Protein AF-A0A6I1GGF7-F1 (afdb_monomer_lite)

Secondary structure (DSSP, 8-state):
-----BTTB--SEEETTEEEEE-SS--HHHHHHHHHHHHHHHHTTS-SEEEEEEE-HHHHHHHHHHHHHHHHHH-GGGTTS--S-----SSS--HHHHHHHHHTTTTTT--EEEEEESGGG---PPP----TTGGGG-----

Sequence (142 aa):
MDRSYQPGYYVDNCKGRVLVDVEWNPKDGNADRDLAAYRAWYEAGAIDGAVMITKEIDSCRSLLKTLQDDFYTEHPELQGKKRFANYGTTTTVSLTTARKRFQRGGAGPCPVLIVAIGKKTWDKSKCTGATLKDKKGGSEED

pLDDT: mean 83.56, std 15.16, range [33.41, 98.12]

InterPro domains:
  IPR015278 Type-2 restriction enzyme BglII-like [PF09195] (6-117)

Foldseek 3Di:
DPAPDDVPDDFPDDDDQEGEHEFEFDAPVVLLVVLQVLQVCVVVVSHQAYEYEYAPLVQAVVVQVVLVVVVCVVVVVCPPPPLDDDSPDPRGDAPVNSVVCVVVCSNPPHDYHYHHDGNVNDPPDRDPSDDPVNVVPPPDDD

Structure (mmCIF, N/CA/C/O backbone):
data_AF-A0A6I1GGF7-F1
#
_entry.id   AF-A0A6I1GGF7-F1
#
loop_
_atom_site.group_PDB
_atom_site.id
_atom_site.type_symbol
_atom_site.label_atom_id
_atom_site.label_alt_id
_atom_site.label_comp_id
_atom_site.label_asym_id
_atom_site.label_entity_id
_atom_site.label_seq_id
_atom_site.pdbx_PDB_ins_code
_atom_site.Cartn_x
_atom_site.Cartn_y
_atom_site.Cartn_z
_atom_site.occupancy
_atom_site.B_iso_or_equiv
_atom_site.auth_seq_id
_atom_site.auth_comp_id
_atom_site.auth_asym_id
_atom_site.auth_atom_id
_atom_site.pdbx_PDB_model_num
ATOM 1 N N . MET A 1 1 ? 12.621 -19.367 -11.906 1.00 44.94 1 MET A N 1
ATOM 2 C CA . MET A 1 1 ? 13.257 -18.069 -11.619 1.00 44.94 1 MET A CA 1
ATOM 3 C C . MET A 1 1 ? 13.855 -18.187 -10.244 1.00 44.94 1 MET A C 1
ATOM 5 O O . MET A 1 1 ? 13.108 -18.268 -9.277 1.00 44.94 1 MET A O 1
ATOM 9 N N . ASP A 1 2 ? 15.172 -18.343 -10.192 1.00 47.88 2 ASP A N 1
ATOM 10 C CA . ASP A 1 2 ? 15.896 -18.263 -8.930 1.00 47.88 2 ASP A CA 1
ATOM 11 C C . ASP A 1 2 ? 15.766 -16.825 -8.410 1.00 47.88 2 ASP A C 1
ATOM 13 O O . ASP A 1 2 ? 15.699 -15.891 -9.214 1.00 47.88 2 ASP A O 1
ATOM 17 N N . ARG A 1 3 ? 15.577 -16.653 -7.102 1.00 49.31 3 ARG A N 1
ATOM 18 C CA . ARG A 1 3 ? 15.155 -15.376 -6.501 1.00 49.31 3 ARG A CA 1
ATOM 19 C C . ARG A 1 3 ? 16.128 -14.273 -6.927 1.00 49.31 3 ARG A C 1
ATOM 21 O O . ARG A 1 3 ? 17.315 -14.365 -6.635 1.00 49.31 3 ARG A O 1
ATOM 28 N N . SER A 1 4 ? 15.637 -13.244 -7.618 1.00 53.84 4 SER A N 1
ATOM 29 C CA . SER A 1 4 ? 16.429 -12.076 -8.010 1.00 53.84 4 SER A CA 1
ATOM 30 C C . SER A 1 4 ? 16.946 -11.386 -6.748 1.00 53.84 4 SER A C 1
ATOM 32 O O . SER A 1 4 ? 16.211 -10.697 -6.046 1.00 53.84 4 SER A O 1
ATOM 34 N N . TYR A 1 5 ? 18.202 -11.663 -6.410 1.00 48.66 5 TYR A N 1
ATOM 35 C CA . TYR A 1 5 ? 18.837 -11.232 -5.176 1.00 48.66 5 TYR A CA 1
ATOM 36 C C . TYR A 1 5 ? 19.535 -9.891 -5.400 1.00 48.66 5 TYR A C 1
ATOM 38 O O . TYR A 1 5 ? 20.525 -9.814 -6.128 1.00 48.66 5 TYR A O 1
ATOM 46 N N . GLN A 1 6 ? 19.041 -8.839 -4.745 1.00 57.34 6 GLN A N 1
ATOM 47 C CA . GLN A 1 6 ? 19.868 -7.685 -4.407 1.00 57.34 6 GLN A CA 1
ATOM 48 C C . GLN A 1 6 ? 20.232 -7.762 -2.922 1.00 57.34 6 GLN A C 1
ATOM 50 O O . GLN A 1 6 ? 19.334 -7.928 -2.091 1.00 57.34 6 GLN A O 1
ATOM 55 N N . PRO A 1 7 ? 21.521 -7.640 -2.554 1.00 58.84 7 PRO A N 1
ATOM 56 C CA . PRO A 1 7 ? 21.925 -7.618 -1.154 1.00 58.84 7 PRO A CA 1
ATOM 57 C C . PRO A 1 7 ? 21.135 -6.552 -0.376 1.00 58.84 7 PRO A C 1
ATOM 59 O O . PRO A 1 7 ? 21.225 -5.365 -0.678 1.00 58.84 7 PRO A O 1
ATOM 62 N N . GLY A 1 8 ? 20.340 -6.975 0.613 1.00 65.25 8 GLY A N 1
ATOM 63 C CA . GLY A 1 8 ? 19.548 -6.076 1.465 1.00 65.25 8 GLY A CA 1
ATOM 64 C C . GLY A 1 8 ? 18.098 -5.817 1.027 1.00 65.25 8 GLY A C 1
ATOM 65 O O . GLY A 1 8 ? 17.386 -5.081 1.719 1.00 65.25 8 GLY A O 1
ATOM 66 N N . TYR A 1 9 ? 17.619 -6.433 -0.059 1.00 71.25 9 TYR A N 1
ATOM 67 C CA . TYR A 1 9 ? 16.212 -6.370 -0.465 1.00 71.25 9 TYR A CA 1
ATOM 68 C C . TYR A 1 9 ? 15.656 -7.757 -0.812 1.00 71.25 9 TYR A C 1
ATOM 70 O O . TYR A 1 9 ? 16.165 -8.449 -1.691 1.00 71.25 9 TYR A O 1
ATOM 78 N N . TYR A 1 10 ? 14.603 -8.150 -0.092 1.00 79.31 10 TYR A N 1
ATOM 79 C CA . TYR A 1 10 ? 13.802 -9.336 -0.371 1.00 79.31 10 TYR A CA 1
ATOM 80 C C . TYR A 1 10 ? 12.425 -8.874 -0.817 1.00 79.31 10 TYR A C 1
ATOM 82 O O . TYR A 1 10 ? 11.829 -8.026 -0.160 1.00 79.31 10 TYR A O 1
ATOM 90 N N . VAL A 1 11 ? 11.956 -9.454 -1.915 1.00 82.06 11 VAL A N 1
ATOM 91 C CA . VAL A 1 11 ? 10.590 -9.277 -2.403 1.00 82.06 11 VAL A CA 1
ATOM 92 C C . VAL A 1 11 ? 9.646 -10.052 -1.499 1.00 82.06 11 VAL A C 1
ATOM 94 O O . VAL A 1 11 ? 9.937 -11.213 -1.190 1.00 82.06 11 VAL A O 1
ATOM 97 N N . ASP A 1 12 ? 8.501 -9.466 -1.159 1.00 84.94 12 ASP A N 1
ATOM 98 C CA . ASP A 1 12 ? 7.479 -10.193 -0.411 1.00 84.94 12 ASP A CA 1
ATOM 99 C C . ASP A 1 12 ? 6.855 -11.296 -1.276 1.00 84.94 12 ASP A C 1
ATOM 101 O O . ASP A 1 12 ? 6.812 -12.464 -0.888 1.00 84.94 12 ASP A O 1
ATOM 105 N N . ASN A 1 13 ? 6.369 -10.935 -2.470 1.00 91.00 13 ASN A N 1
ATOM 106 C CA . ASN A 1 13 ? 5.717 -11.854 -3.398 1.00 91.00 13 ASN A CA 1
ATOM 107 C C . ASN A 1 13 ? 6.066 -11.548 -4.862 1.00 91.00 13 ASN A C 1
ATOM 109 O O . ASN A 1 13 ? 6.275 -10.406 -5.260 1.00 91.00 13 ASN A O 1
ATOM 113 N N . CYS A 1 14 ? 6.060 -12.578 -5.706 1.00 92.12 14 CYS A N 1
ATOM 114 C CA . CYS A 1 14 ? 6.274 -12.434 -7.144 1.00 92.12 14 CYS A CA 1
ATOM 115 C C . CYS A 1 14 ? 5.375 -13.402 -7.918 1.00 92.12 14 CYS A C 1
ATOM 117 O O . CYS A 1 14 ? 5.213 -14.565 -7.535 1.00 92.12 14 CYS A O 1
ATOM 119 N N . LYS A 1 15 ? 4.802 -12.933 -9.031 1.00 93.38 15 LYS A N 1
ATOM 120 C CA . LYS A 1 15 ? 4.074 -13.770 -9.990 1.00 93.38 15 LYS A CA 1
ATOM 121 C C . LYS A 1 15 ? 4.557 -13.460 -11.402 1.00 93.38 15 LYS A C 1
ATOM 123 O O . LYS A 1 15 ? 4.300 -12.387 -11.941 1.00 93.38 15 LYS A O 1
ATOM 128 N N . GLY A 1 16 ? 5.233 -14.426 -12.022 1.00 94.69 16 GLY A N 1
ATOM 129 C CA . GLY A 1 16 ? 5.859 -14.210 -13.325 1.00 94.69 16 GLY A CA 1
ATOM 130 C C . GLY A 1 16 ? 6.942 -13.137 -13.222 1.00 94.69 16 GLY A C 1
ATOM 131 O O . GLY A 1 16 ? 7.879 -13.295 -12.450 1.00 94.69 16 GLY A O 1
ATOM 132 N N . ARG A 1 17 ? 6.790 -12.054 -13.986 1.00 95.88 17 ARG A N 1
ATOM 133 C CA . ARG A 1 17 ? 7.700 -10.898 -14.013 1.00 95.88 17 ARG A CA 1
ATOM 134 C C . ARG A 1 17 ? 7.125 -9.682 -13.270 1.00 95.88 17 ARG A C 1
ATOM 136 O O . ARG A 1 17 ? 7.532 -8.560 -13.538 1.00 95.88 17 ARG A O 1
ATOM 143 N N . VAL A 1 18 ? 6.166 -9.883 -12.363 1.00 96.69 18 VAL A N 1
ATOM 144 C CA . VAL A 1 18 ? 5.550 -8.806 -11.569 1.00 96.69 18 VAL A CA 1
ATOM 145 C C . VAL A 1 18 ? 5.799 -9.038 -10.083 1.00 96.69 18 VAL A C 1
ATOM 147 O O . VAL A 1 18 ? 5.498 -10.117 -9.561 1.00 96.69 18 VAL A O 1
ATOM 150 N N . LEU A 1 19 ? 6.323 -8.014 -9.409 1.00 95.44 19 LEU A N 1
ATOM 151 C CA . LEU A 1 19 ? 6.515 -8.012 -7.956 1.00 95.44 19 LEU A CA 1
ATOM 152 C C . LEU A 1 19 ? 5.266 -7.509 -7.237 1.00 95.44 19 LEU A C 1
ATOM 154 O O . LEU A 1 19 ? 4.540 -6.668 -7.768 1.00 95.44 19 LEU A O 1
ATOM 158 N N . VAL A 1 20 ? 5.037 -7.990 -6.019 1.00 94.69 20 VAL A N 1
ATOM 159 C CA . VAL A 1 20 ? 3.958 -7.530 -5.142 1.00 94.69 20 VAL A CA 1
ATOM 160 C C . VAL A 1 20 ? 4.486 -7.407 -3.714 1.00 94.69 20 VAL A C 1
ATOM 162 O O . VAL A 1 20 ? 4.716 -8.429 -3.063 1.00 94.69 20 VAL A O 1
ATOM 165 N N . ASP A 1 21 ? 4.599 -6.172 -3.221 1.00 91.69 21 ASP A N 1
ATOM 166 C CA . ASP A 1 21 ? 4.983 -5.886 -1.832 1.00 91.69 21 ASP A CA 1
ATOM 167 C C . ASP A 1 21 ? 3.805 -5.367 -1.006 1.00 91.69 21 ASP A C 1
ATOM 169 O O . ASP A 1 21 ? 2.950 -4.607 -1.487 1.00 91.69 21 ASP A O 1
ATOM 173 N N . VAL A 1 22 ? 3.755 -5.801 0.256 1.00 91.19 22 VAL A N 1
ATOM 174 C CA . VAL A 1 22 ? 2.687 -5.477 1.204 1.00 91.19 22 VAL A CA 1
ATOM 175 C C . VAL A 1 22 ? 3.204 -4.509 2.261 1.00 91.19 22 VAL A C 1
ATOM 177 O O . VAL A 1 22 ? 3.664 -4.860 3.345 1.00 91.19 22 VAL A O 1
ATOM 180 N N . GLU A 1 23 ? 2.992 -3.236 1.974 1.00 88.00 23 GLU A N 1
ATOM 181 C CA . GLU A 1 23 ? 3.481 -2.106 2.739 1.00 88.00 23 GLU A CA 1
ATOM 182 C C . GLU A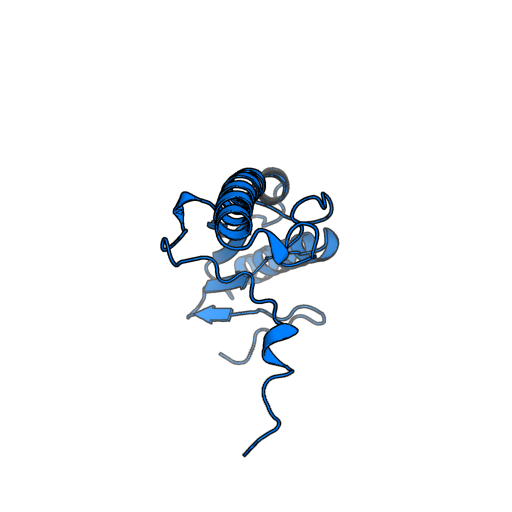 1 23 ? 2.444 -1.582 3.741 1.00 88.00 23 GLU A C 1
ATOM 184 O O . GLU A 1 23 ? 1.798 -0.540 3.556 1.00 88.00 23 GLU A O 1
ATOM 189 N N . TRP A 1 24 ? 2.281 -2.315 4.849 1.00 86.25 24 TRP A N 1
ATOM 190 C CA . TRP A 1 24 ? 1.264 -2.003 5.863 1.00 86.25 24 TRP A CA 1
ATOM 191 C C . TRP A 1 24 ? 1.677 -0.910 6.860 1.00 86.25 24 TRP A C 1
ATOM 193 O O . TRP A 1 24 ? 0.858 -0.075 7.250 1.00 86.25 24 TRP A O 1
ATOM 203 N N . ASN A 1 25 ? 2.941 -0.892 7.293 1.00 82.38 25 ASN A N 1
ATOM 204 C CA . ASN A 1 25 ? 3.517 0.134 8.176 1.00 82.38 25 ASN A CA 1
ATOM 205 C C . ASN A 1 25 ? 5.013 0.385 7.882 1.00 82.38 25 ASN A C 1
ATOM 207 O O . ASN A 1 25 ? 5.806 0.418 8.831 1.00 82.38 25 ASN A O 1
ATOM 211 N N . PRO A 1 26 ? 5.445 0.538 6.617 1.00 76.75 26 PRO A N 1
ATOM 212 C CA . PRO A 1 26 ? 6.854 0.805 6.350 1.00 76.75 26 PRO A CA 1
ATOM 213 C C . PRO A 1 26 ? 7.312 2.107 6.983 1.00 76.75 26 PRO A C 1
ATOM 215 O O . PRO A 1 26 ? 6.579 3.102 7.016 1.00 76.75 26 PRO A O 1
ATOM 218 N N . LYS A 1 27 ? 8.571 2.095 7.413 1.00 77.62 27 LYS A N 1
ATOM 219 C CA . LYS A 1 27 ? 9.336 3.312 7.675 1.00 77.62 27 LYS A CA 1
ATOM 220 C C . LYS A 1 27 ? 9.743 3.936 6.339 1.00 77.62 27 LYS A C 1
ATOM 222 O O . LYS A 1 27 ? 9.85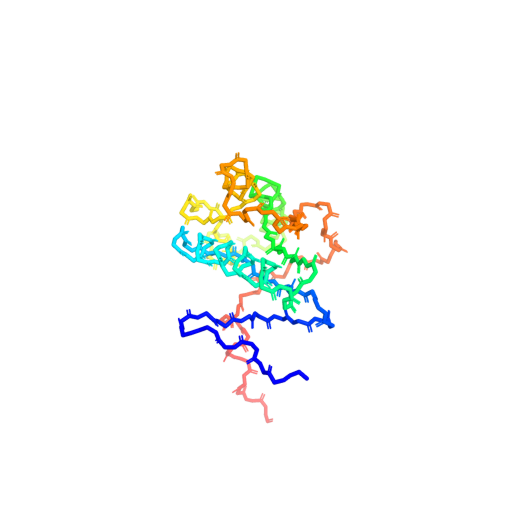3 3.231 5.340 1.00 77.62 27 LYS A O 1
ATOM 227 N N . ASP A 1 28 ? 10.020 5.237 6.332 1.00 74.62 28 ASP A N 1
ATOM 228 C CA . ASP A 1 28 ? 10.342 5.974 5.101 1.00 74.62 28 ASP A CA 1
ATOM 229 C C . ASP A 1 28 ? 11.473 5.332 4.276 1.00 74.62 28 ASP A C 1
ATOM 231 O O . ASP A 1 28 ? 11.313 5.151 3.072 1.00 74.62 28 ASP A O 1
ATOM 235 N N . GLY A 1 29 ? 12.559 4.900 4.929 1.00 81.19 29 GLY A N 1
ATOM 236 C CA . GLY A 1 29 ? 13.685 4.252 4.249 1.00 81.19 29 GLY A CA 1
ATOM 237 C C . GLY A 1 29 ? 13.362 2.888 3.627 1.00 81.19 29 GLY A C 1
ATOM 238 O O . GLY A 1 29 ? 14.034 2.492 2.681 1.00 81.19 29 GLY A O 1
ATOM 239 N N . ASN A 1 30 ? 12.334 2.183 4.116 1.00 83.81 30 ASN A N 1
ATOM 240 C CA . ASN A 1 30 ? 11.886 0.929 3.510 1.00 83.81 30 ASN A CA 1
ATOM 241 C C . ASN A 1 30 ? 11.256 1.218 2.147 1.00 83.81 30 ASN A C 1
ATOM 243 O O . ASN A 1 30 ? 11.767 0.746 1.142 1.00 83.81 30 ASN A O 1
ATOM 247 N N . ALA A 1 31 ? 10.260 2.106 2.106 1.00 85.62 31 ALA A N 1
ATOM 248 C CA . ALA A 1 31 ? 9.547 2.405 0.869 1.00 85.62 31 ALA A CA 1
ATOM 249 C C . ALA A 1 31 ? 10.458 2.993 -0.218 1.00 85.62 31 ALA A C 1
ATOM 251 O O . ALA A 1 31 ? 10.309 2.666 -1.390 1.00 85.62 31 ALA A O 1
ATOM 252 N N . ASP A 1 32 ? 11.417 3.849 0.147 1.00 89.25 32 ASP A N 1
ATOM 253 C CA . ASP A 1 32 ? 12.364 4.403 -0.829 1.00 89.25 32 ASP A CA 1
ATOM 254 C C . ASP A 1 32 ? 13.302 3.321 -1.402 1.00 89.25 32 ASP A C 1
ATOM 256 O O . ASP A 1 32 ? 13.611 3.340 -2.595 1.00 89.25 32 ASP A O 1
ATOM 260 N N . ARG A 1 33 ? 13.699 2.337 -0.582 1.00 89.62 33 ARG A N 1
ATOM 261 C CA . ARG A 1 33 ? 14.468 1.162 -1.018 1.00 89.62 33 ARG A CA 1
ATOM 262 C C . ARG A 1 33 ? 13.653 0.279 -1.966 1.00 89.62 33 ARG A C 1
ATOM 264 O O . ARG A 1 33 ? 14.201 -0.166 -2.971 1.00 89.62 33 ARG A O 1
ATOM 271 N N . ASP A 1 34 ? 12.374 0.056 -1.683 1.00 90.06 34 ASP A N 1
ATOM 272 C CA . ASP A 1 34 ? 11.519 -0.807 -2.509 1.00 90.06 34 ASP A CA 1
ATOM 273 C C . ASP A 1 34 ? 11.320 -0.187 -3.901 1.00 90.06 34 ASP A C 1
ATOM 275 O O . ASP A 1 34 ? 11.509 -0.843 -4.923 1.00 90.06 34 ASP A O 1
ATOM 279 N N . LEU A 1 35 ? 11.073 1.128 -3.960 1.00 92.38 35 LEU A N 1
ATOM 280 C CA . LEU A 1 35 ? 10.976 1.861 -5.226 1.00 92.38 35 LEU A CA 1
ATOM 281 C C . LEU A 1 35 ? 12.284 1.830 -6.028 1.00 92.38 35 LEU A C 1
ATOM 283 O O . LEU A 1 35 ? 12.251 1.662 -7.250 1.00 92.38 35 LEU A O 1
ATOM 287 N N . ALA A 1 36 ? 13.431 1.957 -5.354 1.00 92.69 36 ALA A N 1
ATOM 288 C CA . ALA A 1 36 ? 14.735 1.845 -5.998 1.00 92.69 36 ALA A CA 1
ATOM 289 C C . ALA A 1 36 ? 14.976 0.436 -6.569 1.00 92.69 36 ALA A C 1
ATOM 291 O O . ALA A 1 36 ? 15.510 0.311 -7.674 1.00 92.69 36 ALA A O 1
ATOM 292 N N . ALA A 1 37 ? 14.535 -0.615 -5.869 1.00 92.62 37 ALA A N 1
ATOM 293 C CA . ALA A 1 37 ? 14.609 -1.989 -6.357 1.00 92.62 37 ALA A CA 1
ATOM 294 C C . ALA A 1 37 ? 13.711 -2.202 -7.589 1.00 92.62 37 ALA A C 1
ATOM 296 O O . ALA A 1 37 ? 14.179 -2.728 -8.602 1.00 92.62 37 ALA A O 1
ATOM 297 N N . TYR A 1 38 ? 12.461 -1.718 -7.556 1.00 94.44 38 TYR A N 1
ATOM 298 C CA . TYR A 1 38 ? 11.547 -1.784 -8.706 1.00 94.44 38 TYR A CA 1
ATOM 299 C C . TYR A 1 38 ? 12.145 -1.121 -9.939 1.00 94.44 38 TYR A C 1
ATOM 301 O O . TYR A 1 38 ? 12.092 -1.678 -11.035 1.00 94.44 38 TYR A O 1
ATOM 309 N N . ARG A 1 39 ? 12.734 0.064 -9.748 1.00 95.50 39 ARG A N 1
ATOM 310 C CA . ARG A 1 39 ? 13.416 0.799 -10.807 1.00 95.50 39 ARG A CA 1
ATOM 311 C C . ARG A 1 39 ? 14.544 -0.030 -11.409 1.00 95.50 39 ARG A C 1
ATOM 313 O O . ARG A 1 39 ? 14.542 -0.271 -12.613 1.00 95.50 39 ARG A O 1
ATOM 320 N N . ALA A 1 40 ? 15.488 -0.462 -10.574 1.00 94.06 40 ALA A N 1
ATOM 321 C CA . ALA A 1 40 ? 16.693 -1.146 -11.025 1.00 94.06 40 ALA A CA 1
ATOM 322 C C . ALA A 1 40 ? 16.366 -2.442 -11.777 1.00 94.06 40 ALA A C 1
ATOM 324 O O . ALA A 1 40 ? 16.971 -2.741 -12.804 1.00 94.06 40 ALA A O 1
ATOM 325 N N . TRP A 1 41 ? 15.392 -3.214 -11.293 1.00 93.62 41 TRP A N 1
ATOM 326 C CA . TRP A 1 41 ? 15.042 -4.492 -11.910 1.00 93.62 41 TRP A CA 1
ATOM 327 C C . TRP A 1 41 ? 14.212 -4.342 -13.176 1.00 93.62 41 TRP A C 1
ATOM 329 O O . TRP A 1 41 ? 14.350 -5.165 -14.081 1.00 93.62 41 TRP A O 1
ATOM 339 N N . TYR A 1 42 ? 13.385 -3.302 -13.269 1.00 96.75 42 TYR A N 1
ATOM 340 C CA . TYR A 1 42 ? 12.689 -2.988 -14.510 1.00 96.75 42 TYR A CA 1
ATOM 341 C C . TYR A 1 42 ? 13.668 -2.506 -15.584 1.00 96.75 42 TYR A C 1
ATOM 343 O O . TYR A 1 42 ? 13.648 -3.013 -16.701 1.00 96.75 42 TYR A O 1
ATOM 351 N N . GLU A 1 43 ? 14.586 -1.596 -15.237 1.00 96.38 43 GLU A N 1
ATOM 352 C CA . GLU A 1 43 ? 15.638 -1.125 -16.152 1.00 96.38 43 GLU A CA 1
ATOM 353 C C . GLU A 1 43 ? 16.553 -2.276 -16.616 1.00 96.38 43 GLU A C 1
ATOM 355 O O . GLU A 1 43 ? 16.979 -2.299 -17.768 1.00 96.38 43 GLU A O 1
ATOM 360 N N . ALA A 1 44 ? 16.797 -3.275 -15.760 1.00 94.88 44 ALA A N 1
ATOM 361 C CA . ALA A 1 44 ? 17.527 -4.494 -16.114 1.00 94.88 44 ALA A CA 1
ATOM 362 C C . ALA A 1 44 ? 16.700 -5.520 -16.922 1.00 94.88 44 ALA A C 1
ATOM 364 O O . ALA A 1 44 ? 17.226 -6.563 -17.309 1.00 94.88 44 ALA A O 1
ATOM 365 N N . GLY A 1 45 ? 15.405 -5.276 -17.148 1.00 95.50 45 GLY A N 1
ATOM 366 C CA . GLY A 1 45 ? 14.508 -6.195 -17.851 1.00 95.50 45 GLY A CA 1
ATOM 367 C C . GLY A 1 45 ? 14.167 -7.473 -17.074 1.00 95.50 45 GLY A C 1
ATOM 368 O O . GLY A 1 45 ? 13.717 -8.451 -17.679 1.00 95.50 45 GLY A O 1
ATOM 369 N N . ALA A 1 46 ? 14.378 -7.488 -15.754 1.00 94.06 46 ALA A N 1
ATOM 370 C CA . ALA A 1 46 ? 14.083 -8.626 -14.882 1.00 94.06 46 ALA A CA 1
ATOM 371 C C . ALA A 1 46 ? 12.598 -8.700 -14.483 1.00 94.06 46 ALA A C 1
ATOM 373 O O . ALA A 1 46 ? 12.075 -9.794 -14.262 1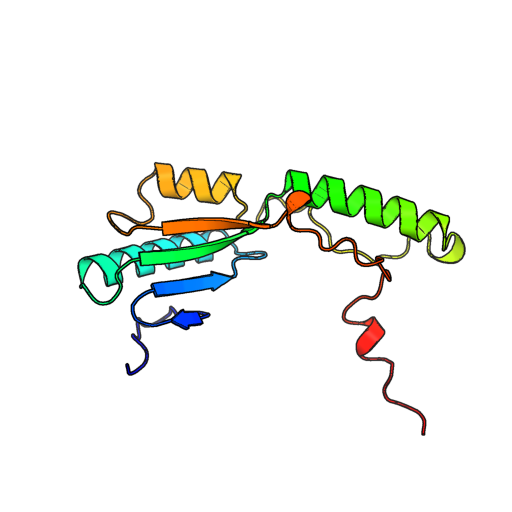.00 94.06 46 ALA A O 1
ATOM 374 N N . ILE A 1 47 ? 11.922 -7.550 -14.422 1.00 96.25 47 ILE A N 1
ATOM 375 C CA . ILE A 1 47 ? 10.488 -7.424 -14.140 1.00 96.25 47 ILE A CA 1
ATOM 376 C C . ILE A 1 47 ? 9.821 -6.539 -15.194 1.00 96.25 47 ILE A C 1
ATOM 378 O O . ILE A 1 47 ? 10.478 -5.701 -15.805 1.00 96.25 47 ILE A O 1
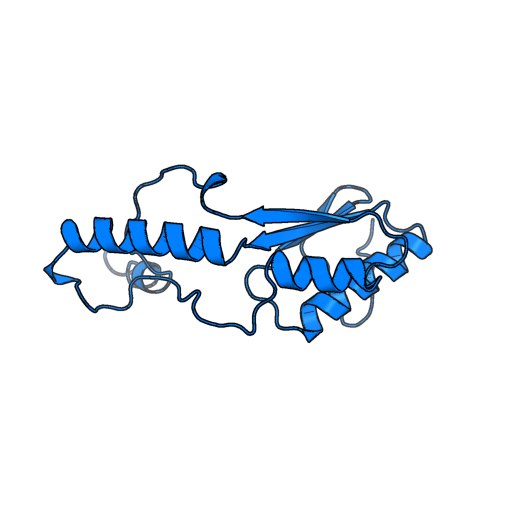ATOM 382 N N . ASP A 1 48 ? 8.513 -6.698 -15.365 1.00 98.12 48 ASP A N 1
ATOM 383 C CA . ASP A 1 48 ? 7.684 -5.861 -16.241 1.00 98.12 48 ASP A CA 1
ATOM 384 C C . ASP A 1 48 ? 6.929 -4.775 -15.452 1.00 98.12 48 ASP A C 1
ATOM 386 O O . ASP A 1 48 ? 6.379 -3.843 -16.035 1.00 98.12 48 ASP A O 1
ATOM 390 N N . GLY A 1 49 ? 6.907 -4.880 -14.120 1.00 97.44 49 GLY A N 1
ATOM 391 C CA . GLY A 1 49 ? 6.301 -3.897 -13.228 1.00 97.44 49 GLY A CA 1
ATOM 392 C C . GLY A 1 49 ? 6.180 -4.397 -11.790 1.00 97.44 49 GLY A C 1
ATOM 393 O O . GLY A 1 49 ? 6.576 -5.520 -11.462 1.00 97.44 49 GLY A O 1
ATOM 394 N N . ALA A 1 50 ? 5.604 -3.559 -10.932 1.00 96.19 50 ALA A N 1
ATOM 395 C CA . ALA A 1 50 ? 5.390 -3.872 -9.522 1.00 96.19 50 ALA A CA 1
ATOM 396 C C . ALA A 1 50 ? 3.996 -3.455 -9.028 1.00 96.19 50 ALA A C 1
ATOM 398 O O . ALA A 1 50 ? 3.334 -2.579 -9.590 1.00 96.19 50 ALA A O 1
ATOM 399 N N . VAL A 1 51 ? 3.560 -4.075 -7.936 1.00 95.75 51 VAL A N 1
ATOM 400 C CA . VAL A 1 51 ? 2.355 -3.718 -7.190 1.00 95.75 51 VAL A CA 1
ATOM 401 C C . VAL A 1 51 ? 2.748 -3.405 -5.753 1.00 95.75 51 VAL A C 1
ATOM 403 O O . VAL A 1 51 ? 3.368 -4.224 -5.083 1.00 95.75 51 VAL A O 1
ATOM 406 N N . MET A 1 52 ? 2.334 -2.239 -5.266 1.00 93.31 52 MET A N 1
ATOM 407 C CA . MET A 1 52 ? 2.461 -1.855 -3.864 1.00 93.31 52 MET A CA 1
ATOM 408 C C . MET A 1 52 ? 1.081 -1.880 -3.216 1.00 93.31 52 MET A C 1
ATOM 410 O O . MET A 1 52 ? 0.211 -1.072 -3.555 1.00 93.31 52 MET A O 1
ATOM 414 N N . ILE A 1 53 ? 0.880 -2.783 -2.262 1.00 94.00 53 ILE A N 1
ATOM 415 C CA . ILE A 1 53 ? -0.331 -2.826 -1.445 1.00 94.00 53 ILE A CA 1
ATOM 416 C C . ILE A 1 53 ? -0.068 -2.025 -0.176 1.00 94.00 53 ILE A C 1
ATOM 418 O O . ILE A 1 53 ? 0.821 -2.346 0.595 1.00 94.00 53 ILE A O 1
ATOM 422 N N . THR A 1 54 ? -0.847 -0.979 0.065 1.00 92.19 54 THR A N 1
ATOM 423 C CA . THR A 1 54 ? -0.727 -0.139 1.260 1.00 92.19 54 THR A CA 1
ATOM 424 C C . THR A 1 54 ? -2.110 0.264 1.763 1.00 92.19 54 THR A C 1
ATOM 426 O O . THR A 1 54 ? -3.113 -0.365 1.433 1.00 92.19 54 THR A O 1
ATOM 429 N N . LYS A 1 55 ? -2.194 1.312 2.580 1.00 91.56 55 LYS A N 1
ATOM 430 C CA . LYS A 1 55 ? -3.431 1.821 3.177 1.00 91.56 55 LYS A CA 1
ATOM 431 C C . LYS A 1 55 ? -3.743 3.253 2.752 1.00 91.56 55 LYS A C 1
ATOM 433 O O . LYS A 1 55 ? -2.861 4.110 2.646 1.00 91.56 55 LYS A O 1
ATOM 438 N N . GLU A 1 56 ? -5.026 3.538 2.592 1.00 92.88 56 GLU A N 1
ATOM 439 C CA . GLU A 1 56 ? -5.575 4.888 2.571 1.00 92.88 56 GLU A CA 1
ATOM 440 C C . GLU A 1 56 ? -5.853 5.308 4.021 1.00 92.88 56 GLU A C 1
ATOM 442 O O . GLU A 1 56 ? -6.868 4.944 4.614 1.00 92.88 56 GLU A O 1
ATOM 447 N N . ILE A 1 57 ? -4.912 6.036 4.628 1.00 90.00 57 ILE A N 1
ATOM 448 C CA . ILE A 1 57 ? -4.871 6.188 6.089 1.00 90.00 57 ILE A CA 1
ATOM 449 C C . ILE A 1 57 ? -6.130 6.835 6.681 1.00 90.00 57 ILE A C 1
ATOM 451 O O . ILE A 1 57 ? -6.625 6.364 7.702 1.00 90.00 57 ILE A O 1
ATOM 455 N N . ASP A 1 58 ? -6.689 7.860 6.040 1.00 90.12 58 ASP A N 1
ATOM 456 C CA . ASP A 1 58 ? -7.866 8.565 6.563 1.00 90.12 58 ASP A CA 1
ATOM 457 C C . ASP A 1 58 ? -9.141 7.721 6.441 1.00 90.12 58 ASP A C 1
ATOM 459 O O . ASP A 1 58 ? -9.968 7.686 7.353 1.00 90.12 58 ASP A O 1
ATOM 463 N N . SER A 1 59 ? -9.246 6.942 5.365 1.00 92.81 59 SER A N 1
ATOM 464 C CA . SER A 1 59 ? -10.315 5.965 5.144 1.00 92.81 59 SER A CA 1
ATOM 465 C C . SER A 1 59 ? -10.255 4.828 6.169 1.00 92.81 59 SER A C 1
ATOM 467 O O . SER A 1 59 ? -11.271 4.485 6.776 1.00 92.81 59 SER A O 1
ATOM 469 N N . CYS A 1 60 ? -9.054 4.311 6.456 1.00 92.00 60 CYS A N 1
ATOM 470 C CA . CYS A 1 60 ? -8.834 3.337 7.527 1.00 92.00 60 CYS A CA 1
ATOM 471 C C . CYS A 1 60 ? -9.154 3.905 8.914 1.00 92.00 60 CYS A C 1
ATOM 473 O O . CYS A 1 60 ? -9.764 3.209 9.719 1.00 92.00 60 CYS A O 1
ATOM 475 N N . ARG A 1 61 ? -8.779 5.159 9.206 1.00 90.69 61 ARG A N 1
ATOM 476 C CA . ARG A 1 61 ? -9.117 5.830 10.475 1.00 90.69 61 ARG A CA 1
ATOM 477 C C . ARG A 1 61 ? -10.623 5.978 10.650 1.00 90.69 61 ARG A C 1
ATOM 479 O O . ARG A 1 61 ? -11.136 5.670 11.720 1.00 90.69 61 ARG A O 1
ATOM 486 N N . SER A 1 62 ? -11.323 6.419 9.604 1.00 92.00 62 SER A N 1
ATOM 487 C CA . SER A 1 62 ? -12.780 6.557 9.625 1.00 92.00 62 SER A CA 1
ATOM 488 C C . SER A 1 62 ? -13.466 5.212 9.855 1.00 92.00 62 SER A C 1
ATOM 490 O O . SER A 1 62 ? -14.317 5.123 10.736 1.00 92.00 62 SER A O 1
ATOM 492 N N . LEU A 1 63 ? -13.068 4.166 9.119 1.00 92.31 63 LEU A N 1
ATOM 493 C CA . LEU A 1 63 ? -13.605 2.820 9.319 1.00 92.31 63 LEU A CA 1
ATOM 494 C C . LEU A 1 63 ? -13.325 2.319 10.738 1.00 92.31 63 LEU A C 1
ATOM 496 O O . LEU A 1 63 ? -14.234 1.838 11.404 1.00 92.31 63 LEU A O 1
ATOM 500 N N . LEU A 1 64 ? -12.084 2.453 11.208 1.00 90.56 64 LEU A N 1
ATOM 501 C CA . LEU A 1 64 ? -11.693 1.976 12.527 1.00 90.56 64 LEU A CA 1
ATOM 502 C C . LEU A 1 64 ? -12.505 2.645 13.638 1.00 90.56 64 LEU A C 1
ATOM 504 O O . LEU A 1 64 ? -12.901 1.959 14.570 1.00 90.56 64 LEU A O 1
ATOM 508 N N . LYS A 1 65 ? -12.770 3.952 13.527 1.00 90.69 65 LYS A N 1
ATOM 509 C CA . LYS A 1 65 ? -13.612 4.667 14.489 1.00 90.69 65 LYS A CA 1
ATOM 510 C C . LYS A 1 65 ? -15.019 4.067 14.550 1.00 90.69 65 LYS A C 1
ATOM 512 O O . LYS A 1 65 ? -15.474 3.738 15.632 1.00 90.69 65 LYS A O 1
ATOM 517 N N . THR A 1 66 ? -15.660 3.849 13.400 1.00 91.88 66 THR A N 1
ATOM 518 C CA . THR A 1 66 ? -16.985 3.205 13.352 1.00 91.88 66 THR A CA 1
ATOM 519 C C . THR A 1 66 ? -16.959 1.817 13.990 1.00 91.88 66 THR A C 1
ATOM 521 O O . THR A 1 66 ? -17.776 1.529 14.851 1.00 91.88 66 THR A O 1
ATOM 524 N N . LEU A 1 67 ? -15.974 0.983 13.640 1.00 91.69 67 LEU A N 1
ATOM 525 C CA . LEU A 1 67 ? -15.863 -0.367 14.204 1.00 91.69 67 LEU A CA 1
ATOM 526 C C . LEU A 1 67 ? -15.607 -0.361 15.721 1.00 91.69 67 LEU A C 1
ATOM 528 O O . LEU A 1 67 ? -16.035 -1.279 16.414 1.00 91.69 67 LEU A O 1
ATOM 532 N N . GLN A 1 68 ? -14.893 0.645 16.233 1.00 90.75 68 GLN A N 1
ATOM 533 C CA . GLN A 1 68 ? -14.677 0.842 17.667 1.00 90.75 68 GLN A CA 1
ATOM 534 C C . GLN A 1 68 ? -15.968 1.238 18.379 1.00 90.75 68 GLN A C 1
ATOM 536 O O . GLN A 1 68 ? -16.297 0.635 19.396 1.00 90.75 68 GLN A O 1
ATOM 541 N N . ASP A 1 69 ? -16.682 2.228 17.843 1.00 91.12 69 ASP A N 1
ATOM 542 C CA . ASP A 1 69 ? -17.933 2.726 18.417 1.00 91.12 69 ASP A CA 1
ATOM 543 C C . ASP A 1 69 ? -18.986 1.602 18.480 1.00 91.12 69 ASP A C 1
ATOM 545 O O . ASP A 1 69 ? -19.596 1.388 19.531 1.00 91.12 69 ASP A O 1
ATOM 549 N N . ASP A 1 70 ? -19.125 0.823 17.401 1.00 91.44 70 ASP A N 1
ATOM 550 C CA . ASP A 1 70 ? -20.024 -0.335 17.333 1.00 91.44 70 ASP A CA 1
ATOM 551 C C . ASP A 1 70 ? -19.636 -1.397 18.377 1.00 91.44 70 ASP A C 1
ATOM 553 O O . ASP A 1 70 ? -20.468 -1.847 19.165 1.00 91.44 70 ASP A O 1
ATOM 557 N N . PHE A 1 71 ? -18.350 -1.758 18.443 1.00 91.81 71 PHE A N 1
ATOM 558 C CA . PHE A 1 71 ? -17.855 -2.766 19.382 1.00 91.81 71 PHE A CA 1
ATOM 559 C C . PHE A 1 71 ? -18.065 -2.365 20.844 1.00 91.81 71 PHE A C 1
ATOM 561 O O . PHE A 1 71 ? -18.511 -3.183 21.640 1.00 91.81 71 PHE A O 1
ATOM 568 N N . TYR A 1 72 ? -17.757 -1.125 21.226 1.00 91.81 72 TYR A N 1
ATOM 569 C CA . TYR A 1 72 ? -17.916 -0.689 22.617 1.00 91.81 72 TYR A CA 1
ATOM 570 C C . TYR A 1 72 ? -19.368 -0.413 23.003 1.00 91.81 72 TYR A C 1
ATOM 572 O O . TYR A 1 72 ? -19.690 -0.458 24.188 1.00 91.81 72 TYR A O 1
ATOM 580 N N . THR A 1 73 ? -20.246 -0.167 22.029 1.00 92.75 73 THR A N 1
ATOM 581 C CA . THR A 1 73 ? -21.694 -0.141 22.270 1.00 92.75 73 THR A CA 1
ATOM 582 C C . THR A 1 73 ? -22.198 -1.529 22.664 1.00 92.75 73 THR A C 1
ATOM 584 O O . THR A 1 73 ? -23.001 -1.650 23.585 1.00 92.75 73 THR A O 1
ATOM 587 N N . GLU A 1 74 ? -21.700 -2.581 22.009 1.00 92.06 74 GLU A N 1
ATOM 588 C CA . GLU A 1 74 ? -22.033 -3.973 22.342 1.00 92.06 74 GLU A CA 1
ATOM 589 C C . GLU A 1 74 ? -21.281 -4.498 23.581 1.00 92.06 74 GLU A C 1
ATOM 591 O O . GLU A 1 74 ? -21.778 -5.394 24.263 1.00 92.06 74 GLU A O 1
ATOM 596 N N . HIS A 1 75 ? -20.109 -3.930 23.880 1.00 90.94 75 HIS A N 1
ATOM 597 C CA . HIS A 1 75 ? -19.205 -4.352 24.956 1.00 90.94 75 HIS A CA 1
ATOM 598 C C . HIS A 1 75 ? -18.774 -3.182 25.864 1.00 90.94 75 HIS A C 1
ATOM 600 O O . HIS A 1 75 ? -17.580 -2.839 25.922 1.00 90.94 75 HIS A O 1
ATOM 606 N N . PRO A 1 76 ? -19.710 -2.536 26.585 1.00 92.88 76 PRO A N 1
ATOM 607 C CA . PRO A 1 76 ? -19.405 -1.384 27.434 1.00 92.88 76 PRO A CA 1
ATOM 608 C C . PRO A 1 76 ? -18.405 -1.710 28.559 1.00 92.88 76 PRO A C 1
ATOM 610 O O . PRO A 1 76 ? -17.623 -0.852 28.966 1.00 92.88 76 PRO A O 1
ATOM 613 N N . GLU A 1 77 ? -18.346 -2.959 29.027 1.00 92.44 77 GLU A N 1
ATOM 614 C CA . GLU A 1 77 ? -17.384 -3.458 30.020 1.00 92.44 77 GLU A CA 1
ATOM 615 C C . GLU A 1 77 ? -15.930 -3.493 29.516 1.00 92.44 77 GLU A C 1
ATOM 617 O O . GLU A 1 77 ? -14.976 -3.646 30.293 1.00 92.44 77 GLU A O 1
ATOM 622 N N . LEU A 1 78 ? -15.738 -3.382 28.200 1.00 88.50 78 LEU A N 1
ATOM 623 C CA . LEU A 1 78 ? -14.427 -3.330 27.562 1.00 88.50 78 LEU A CA 1
ATOM 624 C C . LEU A 1 78 ? -13.992 -1.904 27.213 1.00 88.50 78 LEU A C 1
ATOM 626 O O . LEU A 1 78 ? -12.875 -1.734 26.714 1.00 88.50 78 LEU A O 1
ATOM 630 N N . GLN A 1 79 ? -14.814 -0.894 27.510 1.00 86.06 79 GLN A N 1
ATOM 631 C CA . GLN A 1 79 ? -14.518 0.509 27.232 1.00 86.06 79 GLN A CA 1
ATOM 632 C C . GLN A 1 79 ? -13.159 0.923 27.821 1.00 86.06 79 GLN A C 1
ATOM 634 O O . GLN A 1 79 ? -12.805 0.589 28.952 1.00 86.06 79 GLN A O 1
ATOM 639 N N . GLY A 1 80 ? -12.355 1.630 27.023 1.00 81.56 80 GLY A N 1
ATOM 640 C CA . GLY A 1 80 ? -11.011 2.080 27.413 1.00 81.56 80 GLY A CA 1
ATOM 641 C C . GLY A 1 80 ? -9.907 1.012 27.346 1.00 81.56 80 GLY A C 1
ATOM 642 O O . GLY A 1 80 ? -8.730 1.350 27.494 1.00 81.56 80 GLY A O 1
ATOM 643 N N . LYS A 1 81 ? -10.224 -0.261 27.065 1.00 82.69 81 LYS A N 1
ATOM 644 C CA . LYS A 1 81 ? -9.201 -1.298 26.843 1.00 82.69 81 LYS A CA 1
ATOM 645 C C . LYS A 1 81 ? -8.605 -1.176 25.441 1.00 82.69 81 LYS A C 1
ATOM 647 O O . LYS A 1 81 ? -9.298 -0.948 24.457 1.00 82.69 81 LYS A O 1
ATOM 652 N N . LYS A 1 82 ? -7.294 -1.387 25.302 1.00 81.06 82 LYS A N 1
ATOM 653 C CA . LYS A 1 82 ? -6.615 -1.314 23.997 1.00 81.06 82 LYS A CA 1
ATOM 654 C C . LYS A 1 82 ? -6.898 -2.561 23.145 1.00 81.06 82 LYS A C 1
ATOM 656 O O . LYS A 1 82 ? -6.109 -3.501 23.147 1.00 81.06 82 LYS A O 1
ATOM 661 N N . ARG A 1 83 ? -8.014 -2.552 22.409 1.00 83.12 83 ARG A N 1
ATOM 662 C CA . ARG A 1 83 ? -8.470 -3.661 21.541 1.00 83.12 83 ARG A CA 1
ATOM 663 C C . ARG A 1 83 ? -8.168 -3.484 20.049 1.00 83.12 83 ARG A C 1
ATOM 665 O O . ARG A 1 83 ? -8.269 -4.427 19.276 1.00 83.12 83 ARG A O 1
ATOM 672 N N . PHE A 1 84 ? -7.751 -2.290 19.639 1.00 82.88 84 PHE A N 1
ATOM 673 C CA . PHE A 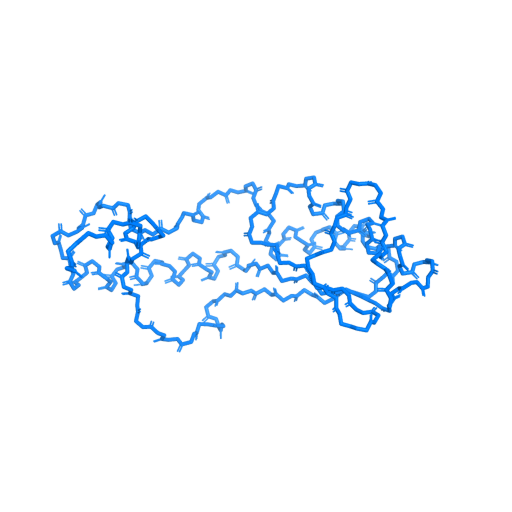1 84 ? -7.681 -1.910 18.229 1.00 82.88 84 PHE A CA 1
ATOM 674 C C . PHE A 1 84 ? -6.298 -1.408 17.814 1.00 82.88 84 PHE A C 1
ATOM 676 O O . PHE A 1 84 ? -5.527 -0.887 18.628 1.00 82.88 84 PHE A O 1
ATOM 683 N N . ALA A 1 85 ? -5.992 -1.546 16.521 1.00 78.44 85 ALA A N 1
ATOM 684 C CA . ALA A 1 85 ? -4.794 -0.971 15.918 1.00 78.44 85 ALA A CA 1
ATOM 685 C C . ALA A 1 85 ? -4.792 0.562 16.050 1.00 78.44 85 ALA A C 1
ATOM 687 O O . ALA A 1 85 ? -5.841 1.195 16.029 1.00 78.44 85 ALA A O 1
ATOM 688 N N . ASN A 1 86 ? -3.611 1.173 16.163 1.00 76.88 86 ASN A N 1
ATOM 689 C CA . ASN A 1 86 ? -3.481 2.628 16.199 1.00 76.88 86 ASN A CA 1
ATOM 690 C C . ASN A 1 86 ? -3.006 3.149 14.836 1.00 76.88 86 ASN A C 1
ATOM 692 O O . ASN A 1 86 ? -1.856 2.931 14.462 1.00 76.88 86 ASN A O 1
ATOM 696 N N . TYR A 1 87 ? -3.875 3.872 14.128 1.00 75.75 87 TYR A N 1
ATOM 697 C CA . TYR A 1 87 ? -3.550 4.561 12.871 1.00 75.75 87 TYR A CA 1
ATOM 698 C C . TYR A 1 87 ? -3.180 6.044 13.059 1.00 75.75 87 TYR A C 1
ATOM 700 O O . TYR A 1 87 ? -3.090 6.797 12.090 1.00 75.75 87 TYR A O 1
ATOM 708 N N . GLY A 1 88 ? -2.976 6.497 14.296 1.00 68.94 88 GLY A N 1
ATOM 709 C CA . GLY A 1 88 ? -2.573 7.866 14.622 1.00 68.94 88 GLY A CA 1
ATOM 710 C C . GLY A 1 88 ? -1.108 8.185 14.305 1.00 68.94 88 GLY A C 1
ATOM 711 O O . GLY A 1 88 ? -0.734 9.353 14.303 1.00 68.94 88 GLY A O 1
ATOM 712 N N . THR A 1 89 ? -0.273 7.185 14.007 1.00 65.12 89 THR A N 1
ATOM 713 C CA . THR A 1 89 ? 1.137 7.412 13.667 1.00 65.12 89 THR A CA 1
ATOM 714 C C . THR A 1 89 ? 1.281 7.995 12.258 1.00 65.12 89 THR A C 1
ATOM 716 O O . THR A 1 89 ? 0.701 7.503 11.290 1.00 65.12 89 THR A O 1
ATOM 719 N N . THR A 1 90 ? 2.066 9.064 12.133 1.00 59.91 90 THR A N 1
ATOM 720 C CA . THR A 1 90 ? 2.338 9.759 10.860 1.00 59.91 90 THR A CA 1
ATOM 721 C C . THR A 1 90 ? 3.572 9.225 10.135 1.00 59.91 90 THR A C 1
ATOM 723 O O . THR A 1 90 ? 3.788 9.551 8.974 1.00 59.91 90 THR A O 1
ATOM 726 N N . THR A 1 91 ? 4.359 8.376 10.797 1.00 56.34 91 THR A N 1
ATOM 727 C CA . THR A 1 91 ? 5.644 7.842 10.318 1.00 56.34 91 THR A CA 1
ATOM 728 C C . THR A 1 91 ? 5.515 6.655 9.363 1.00 56.34 91 THR A C 1
ATOM 730 O O . THR A 1 91 ? 6.520 6.033 9.031 1.00 56.34 91 THR A O 1
ATOM 733 N N . THR A 1 92 ? 4.294 6.305 8.945 1.00 65.56 92 THR A N 1
ATOM 734 C CA . THR A 1 92 ? 4.057 5.153 8.066 1.00 65.56 92 THR A CA 1
ATOM 735 C C . THR A 1 92 ? 3.722 5.597 6.654 1.00 65.56 92 THR A C 1
ATOM 737 O O . THR A 1 92 ? 2.967 6.557 6.460 1.00 65.56 92 THR A O 1
ATOM 740 N N . VAL A 1 93 ? 4.253 4.889 5.654 1.00 72.81 93 VAL A N 1
ATOM 741 C CA . VAL A 1 93 ? 3.838 5.141 4.272 1.00 72.81 93 VAL A CA 1
ATOM 742 C C . VAL A 1 93 ? 2.375 4.736 4.102 1.00 72.81 93 VAL A C 1
ATOM 744 O O . VAL A 1 93 ? 1.909 3.714 4.603 1.00 72.81 93 VAL A O 1
ATOM 747 N N . SER A 1 94 ? 1.635 5.622 3.453 1.00 84.56 94 SER A N 1
ATOM 748 C CA . SER A 1 94 ? 0.238 5.469 3.067 1.00 84.56 94 SER A CA 1
ATOM 749 C C . SER A 1 94 ? 0.109 5.922 1.620 1.00 84.56 94 SER A C 1
ATOM 751 O O . SER A 1 94 ? 1.058 6.472 1.055 1.00 84.56 94 SER A O 1
ATOM 753 N N . LEU A 1 95 ? -1.074 5.782 1.026 1.00 90.62 95 LEU A N 1
ATOM 754 C CA . LEU A 1 95 ? -1.324 6.245 -0.340 1.00 90.62 95 LEU A CA 1
ATOM 755 C C . LEU A 1 95 ? -0.830 7.684 -0.592 1.00 90.62 95 LEU A C 1
ATOM 757 O O . LEU A 1 95 ? -0.251 7.969 -1.638 1.00 90.62 95 LEU A O 1
ATOM 761 N N . THR A 1 96 ? -1.023 8.597 0.364 1.00 87.12 96 THR A N 1
ATOM 762 C CA . THR A 1 96 ? -0.661 10.013 0.188 1.00 87.12 96 THR A CA 1
ATOM 763 C C . THR A 1 96 ? 0.849 10.227 0.103 1.00 87.12 96 THR A C 1
ATOM 765 O O . THR A 1 96 ? 1.312 11.014 -0.726 1.00 87.12 96 THR A O 1
ATOM 768 N N . THR A 1 97 ? 1.630 9.534 0.931 1.00 87.44 97 THR A N 1
ATOM 769 C CA . THR A 1 97 ? 3.094 9.631 0.951 1.00 87.44 97 THR A CA 1
ATOM 770 C C . THR A 1 97 ? 3.734 8.779 -0.138 1.00 87.44 97 THR A C 1
ATOM 772 O O . THR A 1 97 ? 4.701 9.235 -0.745 1.00 87.44 97 THR A O 1
ATOM 775 N N . ALA A 1 98 ? 3.161 7.617 -0.464 1.00 89.25 98 ALA A N 1
ATOM 776 C CA . ALA A 1 98 ? 3.539 6.828 -1.632 1.00 89.25 98 ALA A CA 1
ATOM 777 C C . ALA A 1 98 ? 3.391 7.671 -2.905 1.00 89.25 98 ALA A C 1
ATOM 779 O O . ALA A 1 98 ? 4.363 7.868 -3.629 1.00 89.25 98 ALA A O 1
ATOM 780 N N . ARG A 1 99 ? 2.224 8.298 -3.120 1.00 89.81 99 ARG A N 1
ATOM 781 C CA . ARG A 1 99 ? 1.975 9.167 -4.283 1.00 89.81 99 ARG A CA 1
ATOM 782 C C . ARG A 1 99 ? 3.030 10.264 -4.439 1.00 89.81 99 ARG A C 1
ATOM 784 O O . ARG A 1 99 ? 3.495 10.492 -5.550 1.00 89.81 99 ARG A O 1
ATOM 791 N N . LYS A 1 100 ? 3.448 10.909 -3.343 1.00 91.12 100 LYS A N 1
ATOM 792 C CA . LYS A 1 100 ? 4.515 11.929 -3.372 1.00 91.12 100 LYS A CA 1
ATOM 793 C C . LYS A 1 100 ? 5.854 11.360 -3.854 1.00 91.12 100 LYS A C 1
ATOM 795 O O . LYS A 1 100 ? 6.573 12.055 -4.563 1.00 91.12 100 LYS A O 1
ATOM 800 N N . ARG A 1 101 ? 6.196 10.123 -3.486 1.00 90.75 101 ARG A N 1
ATOM 801 C CA . ARG A 1 101 ? 7.432 9.448 -3.921 1.00 90.75 101 ARG A CA 1
ATOM 802 C C . ARG A 1 101 ? 7.396 9.099 -5.403 1.00 90.75 101 ARG A C 1
ATOM 804 O O . ARG A 1 101 ? 8.349 9.394 -6.117 1.00 90.75 101 ARG A O 1
ATOM 811 N N . PHE A 1 102 ? 6.271 8.573 -5.883 1.00 88.94 102 PHE A N 1
ATOM 812 C CA . PHE A 1 102 ? 6.079 8.311 -7.311 1.00 88.94 102 PHE A CA 1
ATOM 813 C C . PHE A 1 102 ? 6.125 9.594 -8.143 1.00 88.94 102 PHE A C 1
ATOM 815 O O . PHE A 1 102 ? 6.822 9.638 -9.150 1.00 88.94 102 PHE A O 1
ATOM 822 N N . GLN A 1 103 ? 5.479 10.671 -7.684 1.00 89.69 103 GLN A N 1
ATOM 823 C CA . GLN A 1 103 ? 5.536 11.982 -8.346 1.00 89.69 103 GLN A CA 1
ATOM 824 C C . GLN A 1 103 ? 6.953 12.569 -8.411 1.00 89.69 103 GLN A C 1
ATOM 826 O O . GLN A 1 103 ? 7.250 13.344 -9.313 1.00 89.69 103 GLN A O 1
ATOM 831 N N . ARG A 1 104 ? 7.833 12.199 -7.475 1.00 91.62 104 ARG A N 1
ATOM 832 C CA . ARG A 1 104 ? 9.256 12.577 -7.473 1.00 91.62 104 ARG A CA 1
ATOM 833 C C . ARG A 1 104 ? 10.136 11.631 -8.299 1.00 91.62 104 ARG A C 1
ATOM 835 O O . ARG A 1 104 ? 11.348 11.807 -8.312 1.00 91.62 104 ARG A O 1
ATOM 842 N N . GLY A 1 105 ? 9.551 10.633 -8.964 1.00 91.62 105 GLY A N 1
ATOM 843 C CA . GLY A 1 105 ? 10.276 9.676 -9.799 1.00 91.62 105 GLY A CA 1
ATOM 844 C C . GLY A 1 105 ? 10.932 8.527 -9.031 1.00 91.62 105 GLY A C 1
ATOM 845 O O . GLY A 1 105 ? 11.873 7.931 -9.544 1.00 91.62 105 GLY A O 1
ATOM 846 N N . GLY A 1 106 ? 10.456 8.192 -7.824 1.00 90.31 106 GLY A N 1
ATOM 847 C CA . GLY A 1 106 ? 11.069 7.155 -6.981 1.00 90.31 106 GLY A CA 1
ATOM 848 C C . GLY A 1 106 ? 11.223 5.788 -7.666 1.00 90.31 106 GLY A C 1
ATOM 849 O O . GLY A 1 106 ? 12.248 5.141 -7.493 1.00 90.31 106 GLY A O 1
ATOM 850 N N . ALA A 1 107 ? 10.252 5.382 -8.493 1.00 93.06 107 ALA A N 1
ATOM 851 C CA . ALA A 1 107 ? 10.296 4.125 -9.254 1.00 93.06 107 ALA A CA 1
ATOM 852 C C . ALA A 1 107 ? 10.946 4.252 -10.649 1.00 93.06 107 ALA A C 1
ATOM 854 O O . ALA A 1 107 ? 11.018 3.274 -11.393 1.00 93.06 107 ALA A O 1
ATOM 855 N N . GLY A 1 108 ? 11.412 5.447 -11.032 1.00 94.81 108 GLY A N 1
ATOM 856 C CA . GLY A 1 108 ? 11.925 5.708 -12.378 1.00 94.81 108 GLY A CA 1
ATOM 857 C C . GLY A 1 108 ? 10.915 5.311 -13.470 1.00 94.81 108 GLY A C 1
ATOM 858 O O . GLY A 1 108 ? 9.745 5.678 -13.357 1.00 94.81 108 GLY A O 1
ATOM 859 N N . PRO A 1 109 ? 11.336 4.578 -14.520 1.00 96.12 109 PRO A N 1
ATOM 860 C CA . PRO A 1 109 ? 10.456 4.161 -15.611 1.00 96.12 109 PRO A CA 1
ATOM 861 C C . PRO A 1 109 ? 9.592 2.929 -15.289 1.00 96.12 109 PRO A C 1
ATOM 863 O O . PRO A 1 109 ? 8.790 2.534 -16.132 1.00 96.12 109 PRO A O 1
ATOM 866 N N . CYS A 1 110 ? 9.754 2.306 -14.116 1.00 97.44 110 CYS A N 1
ATOM 867 C CA . CYS A 1 110 ? 9.023 1.092 -13.758 1.00 97.44 110 CYS A CA 1
ATOM 868 C C . CYS A 1 110 ? 7.511 1.368 -13.633 1.00 97.44 110 CYS A C 1
ATOM 870 O O . CYS A 1 110 ? 7.118 2.240 -12.847 1.00 97.44 110 CYS A O 1
ATOM 872 N N . PRO A 1 111 ? 6.640 0.635 -14.355 1.00 97.19 111 PRO A N 1
ATOM 873 C CA . PRO A 1 111 ? 5.201 0.687 -14.144 1.00 97.19 111 PRO A CA 1
ATOM 874 C C . PRO A 1 111 ? 4.849 0.144 -12.758 1.00 97.19 111 PRO A C 1
ATOM 876 O O . PRO A 1 111 ? 5.158 -1.005 -12.433 1.00 97.19 111 PRO A O 1
ATOM 879 N N . VAL A 1 112 ? 4.170 0.957 -11.944 1.00 96.00 112 VAL A N 1
ATOM 880 C CA . VAL A 1 112 ? 3.753 0.547 -10.598 1.00 96.00 112 VAL A CA 1
ATOM 881 C C . VAL A 1 112 ? 2.273 0.809 -10.357 1.00 96.00 112 VAL A C 1
ATOM 883 O O . VAL A 1 112 ? 1.786 1.927 -10.529 1.00 96.00 112 VAL A O 1
ATOM 886 N N . LEU A 1 113 ? 1.566 -0.227 -9.901 1.00 96.00 113 LEU A N 1
ATOM 887 C CA . LEU A 1 113 ? 0.196 -0.131 -9.405 1.00 96.00 113 LEU A CA 1
ATOM 888 C C . LEU A 1 113 ? 0.203 0.023 -7.881 1.00 96.00 113 LEU A C 1
ATOM 890 O O . LEU A 1 113 ? 0.729 -0.831 -7.172 1.00 96.00 113 LEU A O 1
ATOM 894 N N . ILE A 1 114 ? -0.440 1.070 -7.363 1.00 93.81 114 ILE A N 1
ATOM 895 C CA . ILE A 1 114 ? -0.668 1.221 -5.921 1.00 93.81 114 ILE A CA 1
ATOM 896 C C . ILE A 1 114 ? -2.095 0.786 -5.599 1.00 93.81 114 ILE A C 1
ATOM 898 O O . ILE A 1 114 ? -3.055 1.382 -6.089 1.00 93.81 114 ILE A O 1
ATOM 902 N N . VAL A 1 115 ? -2.235 -0.206 -4.726 1.00 94.88 115 VAL A N 1
ATOM 903 C CA . VAL A 1 115 ? -3.521 -0.638 -4.174 1.00 94.88 115 VAL A CA 1
ATOM 904 C C . VAL A 1 115 ? -3.616 -0.141 -2.739 1.00 94.88 115 VAL A C 1
ATOM 906 O O . VAL A 1 115 ? -2.882 -0.592 -1.865 1.00 94.88 115 VAL A O 1
ATOM 909 N N . ALA A 1 116 ? -4.516 0.806 -2.482 1.00 93.94 116 ALA A N 1
ATOM 910 C CA . ALA A 1 116 ? -4.720 1.360 -1.148 1.00 93.94 116 ALA A CA 1
ATOM 911 C C . ALA A 1 116 ? -5.964 0.755 -0.487 1.00 93.94 116 ALA A C 1
ATOM 913 O O . ALA A 1 116 ? -7.094 1.018 -0.894 1.00 93.94 116 ALA A O 1
ATOM 914 N N . ILE A 1 117 ? -5.738 -0.041 0.553 1.00 93.94 117 ILE A N 1
ATOM 915 C CA . ILE A 1 117 ? -6.773 -0.639 1.395 1.00 93.94 117 ILE A CA 1
ATOM 916 C C . ILE A 1 117 ? -7.419 0.459 2.247 1.00 93.94 117 ILE A C 1
ATOM 918 O O . ILE A 1 117 ? -6.729 1.307 2.814 1.00 93.94 117 ILE A O 1
ATOM 922 N N . GLY A 1 118 ? -8.746 0.443 2.341 1.00 93.12 118 GLY A N 1
ATOM 923 C CA . GLY A 1 118 ? -9.532 1.445 3.059 1.00 93.12 118 GLY A CA 1
ATOM 924 C C . GLY A 1 118 ? -10.964 0.978 3.303 1.00 93.12 118 GLY A C 1
ATOM 925 O O . GLY A 1 118 ? -11.285 -0.202 3.182 1.00 93.12 118 GLY A O 1
ATOM 926 N N . LYS A 1 119 ? -11.873 1.909 3.601 1.00 93.38 119 LYS A N 1
ATOM 927 C CA . LYS A 1 119 ? -13.285 1.600 3.877 1.00 93.38 119 LYS A CA 1
ATOM 928 C C . LYS A 1 119 ? -13.973 0.828 2.744 1.00 93.38 119 LYS A C 1
ATOM 930 O O . LYS A 1 119 ? -14.806 -0.030 3.008 1.00 93.38 119 LYS A O 1
ATOM 935 N N . LYS A 1 120 ? -13.625 1.114 1.485 1.00 93.69 120 LYS A N 1
ATOM 936 C CA . LYS A 1 120 ? -14.228 0.467 0.305 1.00 93.69 120 LYS A CA 1
ATOM 937 C C . LYS A 1 120 ? -13.818 -0.995 0.119 1.00 93.69 120 LYS A C 1
ATOM 939 O O . LYS A 1 120 ? -14.522 -1.720 -0.569 1.00 93.69 120 LYS A O 1
ATOM 944 N N . THR A 1 121 ? -12.701 -1.415 0.707 1.00 93.62 121 THR A N 1
ATOM 945 C CA . THR A 1 121 ? -12.205 -2.798 0.629 1.00 93.62 121 THR A CA 1
ATOM 946 C C . THR A 1 121 ? -12.625 -3.630 1.839 1.00 93.62 121 THR A C 1
ATOM 948 O O . THR A 1 121 ? -12.161 -4.753 1.996 1.00 93.62 121 THR A O 1
ATOM 951 N N . TRP A 1 122 ? -13.454 -3.075 2.726 1.00 92.62 122 TRP A N 1
ATOM 952 C CA . TRP A 1 122 ? -13.961 -3.793 3.883 1.00 92.62 122 TRP A CA 1
ATOM 953 C C . TRP A 1 122 ? -15.006 -4.826 3.466 1.00 92.62 122 TRP A C 1
ATOM 955 O O . TRP A 1 122 ? -15.983 -4.490 2.796 1.00 92.62 122 TRP A O 1
ATOM 965 N N . ASP A 1 123 ? -14.821 -6.068 3.903 1.00 93.56 123 ASP A N 1
ATOM 966 C CA . ASP A 1 123 ? -15.716 -7.193 3.610 1.00 93.56 123 ASP A CA 1
ATOM 967 C C . ASP A 1 123 ? -17.002 -7.190 4.454 1.00 93.56 123 ASP A C 1
ATOM 969 O O . ASP A 1 123 ? -17.865 -8.045 4.268 1.00 93.56 123 ASP A O 1
ATOM 973 N N . LYS A 1 124 ? -17.154 -6.199 5.345 1.00 92.12 124 LYS A N 1
ATOM 974 C CA . LYS A 1 124 ? -18.274 -6.053 6.288 1.00 92.12 124 LYS A CA 1
ATOM 975 C C . LYS A 1 124 ? -18.337 -7.149 7.351 1.00 92.12 124 LYS A C 1
ATOM 977 O O . LYS A 1 124 ? -19.375 -7.294 7.997 1.00 92.12 124 LYS A O 1
ATOM 982 N N . SER A 1 125 ? -17.255 -7.897 7.559 1.00 88.31 125 SER A N 1
ATOM 983 C CA . SER A 1 125 ? -17.171 -8.837 8.673 1.00 88.31 125 SER A CA 1
ATOM 984 C C . SER A 1 125 ? -17.368 -8.112 10.011 1.00 88.31 125 SER A C 1
ATOM 986 O O . SER A 1 125 ? -17.101 -6.919 10.149 1.00 88.31 125 SER A O 1
ATOM 988 N N . LYS A 1 126 ? -17.906 -8.804 11.020 1.00 85.69 126 LYS A N 1
ATOM 989 C CA . LYS A 1 126 ? -18.099 -8.192 12.340 1.00 85.69 126 LYS A CA 1
ATOM 990 C C . LYS A 1 126 ? -16.741 -7.987 13.010 1.00 85.69 126 LYS A C 1
ATOM 992 O O . LYS A 1 126 ? -15.919 -8.903 13.045 1.00 85.69 126 LYS A O 1
ATOM 997 N N . CYS A 1 127 ? -16.508 -6.805 13.580 1.00 84.94 127 CYS A N 1
ATOM 998 C CA . CYS A 1 127 ? -15.305 -6.584 14.369 1.00 84.94 127 CYS A CA 1
ATOM 999 C C . CYS A 1 127 ? -15.421 -7.308 15.715 1.00 84.94 127 CYS A C 1
ATOM 1001 O O . CYS A 1 127 ? -16.348 -7.064 16.477 1.00 84.94 127 CYS A O 1
ATOM 1003 N N . THR A 1 128 ? -14.471 -8.189 16.014 1.00 83.62 128 THR A N 1
ATOM 1004 C CA . THR A 1 128 ? -14.466 -8.981 17.254 1.00 83.62 128 THR A CA 1
ATOM 1005 C C . THR A 1 128 ? -13.651 -8.342 18.376 1.00 83.62 128 THR A C 1
ATOM 1007 O O . THR A 1 128 ? -13.592 -8.888 19.472 1.00 83.62 128 THR A O 1
ATOM 1010 N N . GLY A 1 129 ? -12.937 -7.242 18.103 1.00 77.69 129 GLY A N 1
ATOM 1011 C CA . GLY A 1 129 ? -11.979 -6.648 19.046 1.00 77.69 129 GLY A CA 1
ATOM 1012 C C . GLY A 1 129 ? -10.813 -7.574 19.430 1.00 77.69 129 GLY A C 1
ATOM 1013 O O . GLY A 1 129 ? -10.024 -7.230 20.312 1.00 77.69 129 GLY A O 1
ATOM 1014 N N . ALA A 1 130 ? -10.692 -8.743 18.7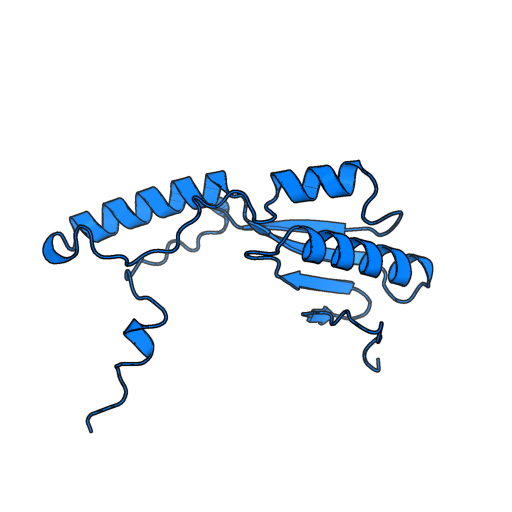88 1.00 73.94 130 ALA A N 1
ATOM 1015 C CA . ALA A 1 130 ? -9.664 -9.725 19.084 1.00 73.94 130 ALA A CA 1
ATOM 1016 C C . ALA A 1 130 ? -8.312 -9.249 18.552 1.00 73.94 130 ALA A C 1
ATOM 1018 O O . ALA A 1 130 ? -8.114 -9.031 17.354 1.00 73.94 130 ALA A O 1
ATOM 1019 N N . THR A 1 131 ? -7.349 -9.122 19.452 1.00 67.12 131 THR A N 1
ATOM 1020 C CA . THR A 1 131 ? -5.963 -8.835 19.105 1.00 67.12 131 THR A CA 1
ATOM 1021 C C . THR A 1 131 ? -5.196 -10.137 18.881 1.00 67.12 131 THR A C 1
ATOM 1023 O O . THR A 1 131 ? -5.563 -11.203 19.372 1.00 67.12 131 THR A O 1
ATOM 1026 N N . LEU A 1 132 ? -4.056 -10.063 18.187 1.00 60.38 132 LEU A N 1
ATOM 1027 C CA . LEU A 1 132 ? -3.142 -11.208 18.051 1.00 60.38 132 LEU A CA 1
ATOM 1028 C C . LEU A 1 132 ? -2.668 -11.762 19.409 1.00 60.38 132 LEU A C 1
ATOM 1030 O O . LEU A 1 132 ? -2.245 -12.911 19.480 1.00 60.38 132 LEU A O 1
ATOM 1034 N N . LYS A 1 133 ? -2.732 -10.958 20.480 1.00 61.22 133 LYS A N 1
ATOM 1035 C CA . LYS A 1 133 ? -2.398 -11.392 21.841 1.00 61.22 133 LYS A CA 1
ATOM 1036 C C . LYS A 1 133 ? -3.500 -12.251 22.456 1.00 61.22 133 LYS A C 1
ATOM 1038 O O . LYS A 1 133 ? -3.174 -13.230 23.112 1.00 61.22 133 LYS A O 1
ATOM 1043 N N . ASP A 1 134 ? -4.766 -11.940 22.177 1.00 66.56 134 ASP A N 1
ATOM 1044 C CA . ASP A 1 134 ? -5.910 -12.720 22.667 1.00 66.56 134 ASP A CA 1
ATOM 1045 C C . ASP A 1 134 ? -5.898 -14.151 22.089 1.00 66.56 134 ASP A C 1
ATOM 1047 O O . ASP A 1 134 ? -6.278 -15.098 22.764 1.00 66.56 134 ASP A O 1
ATOM 1051 N N . LYS A 1 135 ? -5.358 -14.341 20.874 1.00 57.22 135 LYS A N 1
ATOM 1052 C CA . LYS A 1 135 ? -5.206 -15.668 20.244 1.00 57.22 135 LYS A CA 1
ATOM 1053 C C . LYS A 1 135 ? -4.080 -16.534 20.823 1.00 57.22 135 LYS A C 1
ATOM 1055 O O . LYS A 1 135 ? -4.097 -17.740 20.616 1.00 57.22 135 LYS A O 1
ATOM 1060 N N . LYS A 1 136 ? -3.089 -15.948 21.507 1.00 53.12 136 LYS A N 1
ATOM 1061 C CA . LYS A 1 136 ? -1.968 -16.699 22.109 1.00 53.12 136 LYS A CA 1
ATOM 1062 C C . LYS A 1 136 ? -2.274 -17.247 23.506 1.00 53.12 136 LYS A C 1
ATOM 1064 O O . LYS A 1 136 ? -1.490 -18.042 23.999 1.00 53.12 136 LYS A O 1
ATOM 1069 N N . GLY A 1 137 ? -3.373 -16.824 24.131 1.00 48.59 137 GLY A N 1
ATOM 1070 C CA . GLY A 1 137 ? -3.795 -17.298 25.455 1.00 48.59 137 GLY A CA 1
ATOM 1071 C C . GLY A 1 137 ? -4.823 -18.433 25.430 1.00 48.59 137 GLY A C 1
ATOM 1072 O O . GLY A 1 137 ? -5.378 -18.733 26.474 1.00 48.59 137 GLY A O 1
ATOM 1073 N N . GLY A 1 138 ? -5.122 -19.010 24.260 1.00 41.38 138 GLY A N 1
ATOM 1074 C CA . GLY A 1 138 ? -6.175 -20.021 24.075 1.00 41.38 138 GLY A CA 1
ATOM 1075 C C . GLY A 1 138 ? -5.666 -21.441 23.820 1.00 41.38 138 GLY A C 1
ATOM 1076 O O . GLY A 1 138 ? -6.340 -22.197 23.132 1.00 41.38 138 GLY A O 1
ATOM 1077 N N . SER A 1 139 ? -4.466 -21.786 24.292 1.00 43.59 139 SER A N 1
ATOM 1078 C CA . SER A 1 139 ? -3.952 -23.160 24.258 1.00 43.59 139 SER A CA 1
ATOM 1079 C C . SER A 1 139 ? -3.493 -23.583 25.652 1.00 43.59 139 SER A C 1
ATOM 1081 O O . SER A 1 139 ? -2.297 -23.700 25.903 1.00 43.59 139 SER A O 1
ATOM 1083 N N . GLU A 1 140 ? -4.452 -23.749 26.550 1.00 45.06 140 GLU A N 1
ATOM 1084 C CA . GLU A 1 140 ? -4.382 -24.616 27.727 1.00 45.06 140 GLU A CA 1
ATOM 1085 C C . GLU A 1 140 ? -5.829 -25.055 28.019 1.00 45.06 140 GLU A C 1
ATOM 1087 O O . GLU A 1 140 ? -6.720 -24.206 27.984 1.00 45.06 140 GLU A O 1
ATOM 1092 N N . GLU A 1 141 ? -6.007 -26.367 28.246 1.00 36.41 141 GLU A N 1
ATOM 1093 C CA . GLU A 1 141 ? -7.253 -27.146 28.472 1.00 36.41 141 GLU A CA 1
ATOM 1094 C C . GLU A 1 141 ? -8.016 -27.521 27.173 1.00 36.41 141 GLU A C 1
ATOM 1096 O O . GLU A 1 141 ? -8.464 -26.646 26.434 1.00 36.41 141 GLU A O 1
ATOM 1101 N N . ASP A 1 142 ? -8.149 -28.788 26.744 1.00 33.41 142 ASP A N 1
ATOM 1102 C CA . ASP A 1 142 ? -7.985 -30.125 27.364 1.00 33.41 142 ASP A CA 1
ATOM 1103 C C . ASP A 1 142 ? -7.174 -31.106 26.484 1.00 33.41 142 ASP A C 1
ATOM 1105 O O . ASP A 1 142 ? -7.280 -31.025 25.234 1.00 33.41 142 ASP A O 1
#

Organism: NCBI:txid2650774

Radius of gyration: 18.84 Å; chains: 1; bounding box: 44×43×48 Å